Protein 1OW5 (pdb70)

InterPro domains:
  IPR000719 Protein kinase domain [PF00069] (493-712)
  IPR000719 Protein kinase domain [PS50011] (415-712)
  IPR000719 Protein kinase domain [SM00220] (415-712)
  IPR001660 Sterile alpha motif domain [PF07647] (19-81)
  IPR001660 Sterile alpha motif domain [PS50105] (25-84)
  IPR001660 Sterile alpha motif domain [SM00454] (17-84)
  IPR008271 Serine/threonine-protein kinase, active site [PS00108] (575-587)
  IPR011009 Protein kinase-like domain superfamily [SSF56112] (413-712)
  IPR013761 Sterile alpha motif/pointed domain superfamily [G3DSA:1.10.150.50] (16-83)
  IPR013761 Sterile alpha motif/pointed domain superfamily [SSF47769] (20-82)
  IPR017441 Protein kinase, ATP binding site [PS00107] (421-444)
  IPR029458 Ras-binding domain of Byr2 [PF14847] (120-227)
  IPR029458 Ras-binding domain of Byr2 [SM01304] (120-229)

Foldseek 3Di:
DVLQVLLCVLVDSVLVVLQVVVPDDDLVCLLVQDLVNSVSSPDPDSVSNVVSNVSSVVVD

Secondary structure (DSSP, 8-state):
-HHHHHHHHHS-THHHHHHHHHT---HHHHHH--HHHHHHHT---HHHHHHHHHHHHHT-

Sequence (60 aa):
PFVQLFLEEIGCTQYLDSFIQCNLVTEEEIKYLDKDILIALGVNKIGDRLKILRKSKSFQ

GO terms:
  GO:0004709 MAP kinase kinase kinase activity (F, IDA)
  GO:0005737 cytoplasm (C, IDA)
  GO:0032093 SAM domain binding (F, IDA)
  GO:0071507 pheromone response MAPK cascade (P, IDA)
  GO:0038066 p38MAPK cascade (P, IGI)
  GO:0071474 cellular hyperosmotic response (P, IGI)
  GO:0071507 pheromone response MAPK cascade (P, IGI)
  GO:0007232 osmosensory signaling pathway via Sho1 osmosensor (P, IGI)
  GO:0000196 cell integrity MAPK cascade (P, IGI)
  GO:0000750 pheromone-dependent signal transduction involved in conjugation with cellular fusion (P, IMP)
  GO:0001402 signal transduction involved in filamentous growth (P, IMP)
  GO:0001403 invasive growth in response to glucose limitation (P, IMP)
  GO:0004672 protein kinase activity (F, HDA)
  GO:0038066 p38MAPK cascade (P, IMP)
  GO:0071474 cellular hyperosmotic response (P, IMP)
  GO:0071507 pheromone response MAPK cascade (P, IMP)
  GO:0007124 pseudohyphal growth (P, IMP)
  GO:0042802 identical protein binding (F, IPI)
  GO:0005515 protein binding (F, IPI)

Structure (mmCIF, N/CA/C/O backbone):
data_1OW5
#
_entry.id   1OW5
#
loop_
_atom_site.group_PDB
_atom_site.id
_atom_site.type_symbol
_atom_site.label_atom_id
_atom_site.label_alt_id
_atom_site.label_comp_id
_atom_site.label_asym_id
_atom_site.label_entity_id
_atom_site.label_seq_id
_atom_site.pdbx_PDB_ins_code
_atom_site.Cartn_x
_atom_site.Cartn_y
_atom_site.Cartn_z
_atom_site.occupancy
_atom_site.B_iso_or_equiv
_atom_site.auth_seq_id
_atom_site.auth_comp_id
_atom_site.auth_asym_id
_atom_site.auth_atom_id
_atom_site.pdbx_PDB_model_num
ATOM 1 N N . PRO A 1 16 ? 90.944 3.188 2.130 1.00 0.00 23 PRO A N 1
ATOM 2 C CA . PRO A 1 16 ? 91.774 3.956 1.146 1.00 0.00 23 PRO A CA 1
ATOM 3 C C . PRO A 1 16 ? 92.664 3.053 0.281 1.00 0.00 23 PRO A C 1
ATOM 4 O O . PRO A 1 16 ? 93.024 1.960 0.671 1.00 0.00 23 PRO A O 1
ATOM 15 N N . PHE A 1 17 ? 93.016 3.505 -0.891 1.00 0.00 24 PHE A N 1
ATOM 16 C CA . PHE A 1 17 ? 93.879 2.682 -1.788 1.00 0.00 24 PHE A CA 1
ATOM 17 C C . PHE A 1 17 ? 95.175 2.283 -1.080 1.00 0.00 24 PHE A C 1
ATOM 18 O O . PHE A 1 17 ? 95.685 1.198 -1.278 1.00 0.00 24 PHE A O 1
ATOM 35 N N . VAL A 1 18 ? 95.731 3.146 -0.273 1.00 0.00 25 VAL A N 1
ATOM 36 C CA . VAL A 1 18 ? 97.007 2.788 0.407 1.00 0.00 25 VAL A CA 1
ATOM 37 C C . VAL A 1 18 ? 96.844 1.453 1.136 1.00 0.00 25 VAL A C 1
ATOM 38 O O . VAL A 1 18 ? 97.676 0.571 1.040 1.00 0.00 25 VAL A O 1
ATOM 51 N N . GLN A 1 19 ? 95.779 1.290 1.864 1.00 0.00 26 GLN A N 1
ATOM 52 C CA . GLN A 1 19 ? 95.570 0.006 2.585 1.00 0.00 26 GLN A CA 1
ATOM 53 C C . GLN A 1 19 ? 95.187 -1.112 1.604 1.00 0.00 26 GLN A C 1
ATOM 54 O O . GLN A 1 19 ? 95.601 -2.245 1.748 1.00 0.00 26 GLN A O 1
ATOM 68 N N . LEU A 1 20 ? 94.362 -0.808 0.634 1.00 0.00 27 LEU A N 1
ATOM 69 C CA . LEU A 1 20 ? 93.909 -1.861 -0.326 1.00 0.00 27 LEU A CA 1
ATOM 70 C C . LEU A 1 20 ? 95.057 -2.398 -1.190 1.00 0.00 27 LEU A C 1
ATOM 71 O O . LEU A 1 20 ? 95.189 -3.592 -1.371 1.00 0.00 27 LEU A O 1
ATOM 87 N N . PHE A 1 21 ? 95.876 -1.547 -1.744 1.00 0.00 28 PHE A N 1
ATOM 88 C CA . PHE A 1 21 ? 96.981 -2.063 -2.604 1.00 0.00 28 PHE A CA 1
ATOM 89 C C . PHE A 1 21 ? 98.006 -2.788 -1.736 1.00 0.00 28 PHE A C 1
ATOM 90 O O 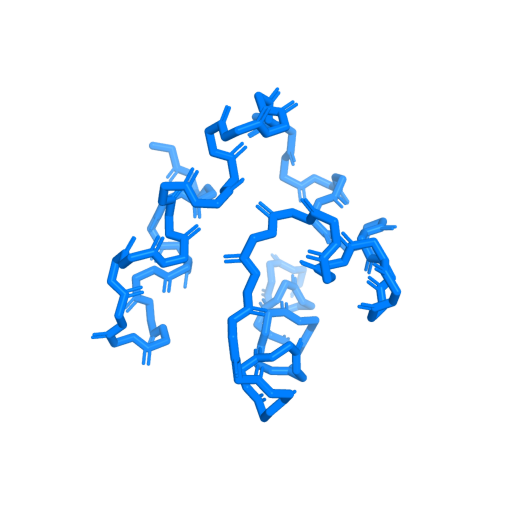. PHE A 1 21 ? 98.511 -3.834 -2.095 1.00 0.00 28 PHE A O 1
ATOM 107 N N . LEU A 1 22 ? 98.309 -2.249 -0.588 1.00 0.00 29 LEU A N 1
ATOM 108 C CA . LEU A 1 22 ? 99.291 -2.917 0.308 1.00 0.00 29 LEU A CA 1
ATOM 109 C C . LEU A 1 22 ? 98.780 -4.313 0.672 1.00 0.00 29 LEU A C 1
ATOM 110 O O . LEU A 1 22 ? 99.542 -5.251 0.804 1.00 0.00 29 LEU A O 1
ATOM 126 N N . GLU A 1 23 ? 97.493 -4.455 0.837 1.00 0.00 30 GLU A N 1
ATOM 127 C CA . GLU A 1 23 ? 96.921 -5.784 1.195 1.00 0.00 30 GLU A CA 1
ATOM 128 C C . GLU A 1 23 ? 97.348 -6.825 0.159 1.00 0.00 30 GLU A C 1
ATOM 129 O O . GLU A 1 23 ? 97.479 -7.996 0.457 1.00 0.00 30 GLU A O 1
ATOM 141 N N . GLU A 1 24 ? 97.558 -6.410 -1.059 1.00 0.00 31 GLU A N 1
ATOM 142 C CA . GLU A 1 24 ? 97.968 -7.374 -2.117 1.00 0.00 31 GLU A CA 1
ATOM 143 C C . GLU A 1 24 ? 99.255 -8.089 -1.696 1.00 0.00 31 GLU A C 1
ATOM 144 O O . GLU A 1 24 ? 99.477 -9.234 -2.036 1.00 0.00 31 GLU A O 1
ATOM 156 N N . ILE A 1 25 ? 100.101 -7.430 -0.952 1.00 0.00 32 ILE A N 1
ATOM 157 C CA . ILE A 1 25 ? 101.363 -8.086 -0.508 1.00 0.00 32 ILE A CA 1
ATOM 158 C C . ILE A 1 25 ? 101.013 -9.360 0.261 1.00 0.00 32 ILE A C 1
ATOM 159 O O . ILE A 1 25 ? 101.753 -10.324 0.262 1.00 0.00 32 ILE A O 1
ATOM 175 N N . GLY A 1 26 ? 99.882 -9.369 0.912 1.00 0.00 33 GLY A N 1
ATOM 176 C CA . GLY A 1 26 ? 99.466 -10.577 1.681 1.00 0.00 33 GLY A CA 1
ATOM 177 C C . GLY A 1 26 ? 99.746 -10.369 3.170 1.00 0.00 33 GLY A C 1
ATOM 178 O O . GLY A 1 26 ? 99.359 -11.171 3.996 1.00 0.00 33 GLY A O 1
ATOM 182 N N . CYS A 1 27 ? 100.406 -9.296 3.522 1.00 0.00 34 CYS A N 1
ATOM 183 C CA . CYS A 1 27 ? 100.694 -9.040 4.963 1.00 0.00 34 CYS A CA 1
ATOM 184 C C . CYS A 1 27 ? 100.237 -7.627 5.331 1.00 0.00 34 CYS A C 1
ATOM 185 O O . CYS A 1 27 ? 100.797 -6.646 4.885 1.00 0.00 34 CYS A O 1
ATOM 193 N N . THR A 1 28 ? 99.226 -7.515 6.147 1.00 0.00 35 THR A N 1
ATOM 194 C CA . THR A 1 28 ? 98.738 -6.167 6.550 1.00 0.00 35 THR A CA 1
ATOM 195 C C . THR A 1 28 ? 99.726 -5.532 7.532 1.00 0.00 35 THR A C 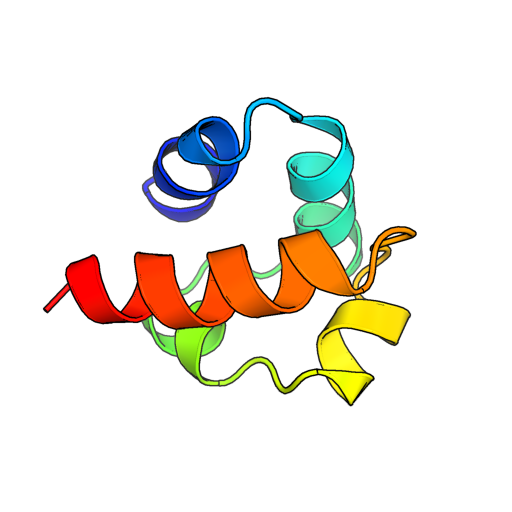1
ATOM 196 O O . THR A 1 28 ? 99.686 -4.343 7.787 1.00 0.00 35 THR A O 1
ATOM 207 N N . GLN A 1 29 ? 100.612 -6.310 8.094 1.00 0.00 36 GLN A N 1
ATOM 208 C CA . GLN A 1 29 ? 101.584 -5.731 9.061 1.00 0.00 36 GLN A CA 1
ATOM 209 C C . GLN A 1 29 ? 102.239 -4.505 8.432 1.00 0.00 36 GLN A C 1
ATOM 210 O O . GLN A 1 29 ? 102.452 -3.498 9.081 1.00 0.00 36 GLN A O 1
ATOM 224 N N . TYR A 1 30 ? 102.540 -4.568 7.165 1.00 0.00 37 TYR A N 1
ATOM 225 C CA . TYR A 1 30 ? 103.154 -3.391 6.504 1.00 0.00 37 TYR A CA 1
ATOM 226 C C . TYR A 1 30 ? 102.151 -2.243 6.538 1.00 0.00 37 TYR A C 1
ATOM 227 O O . TYR A 1 30 ? 102.516 -1.087 6.606 1.00 0.00 37 TYR A O 1
ATOM 245 N N . LEU A 1 31 ? 100.881 -2.552 6.510 1.00 0.00 38 LEU A N 1
ATOM 246 C CA . LEU A 1 31 ? 99.867 -1.469 6.562 1.00 0.00 38 LEU A CA 1
ATOM 247 C C . LEU A 1 31 ? 100.152 -0.646 7.811 1.00 0.00 38 LEU A C 1
ATOM 248 O O . LEU A 1 31 ? 100.114 0.568 7.797 1.00 0.00 38 LEU A O 1
ATOM 264 N N . ASP A 1 32 ? 100.477 -1.309 8.889 1.00 0.00 39 ASP A N 1
ATOM 265 C CA . ASP A 1 32 ? 100.807 -0.578 10.139 1.00 0.00 39 ASP A CA 1
ATOM 266 C C . ASP A 1 32 ? 102.041 0.284 9.888 1.00 0.00 39 ASP A C 1
ATOM 267 O O . ASP A 1 32 ? 102.156 1.386 10.384 1.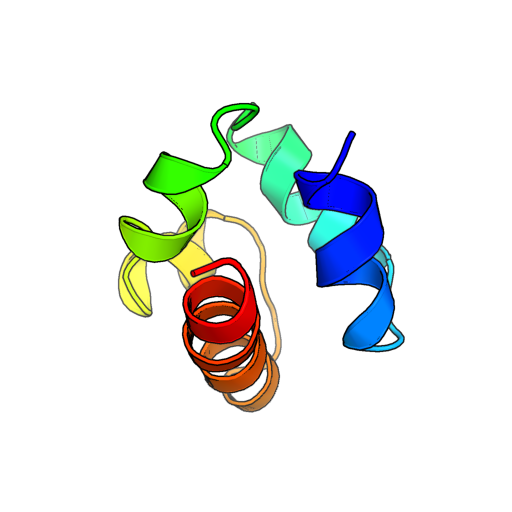00 0.00 39 ASP A O 1
ATOM 276 N N . SER A 1 33 ? 102.972 -0.221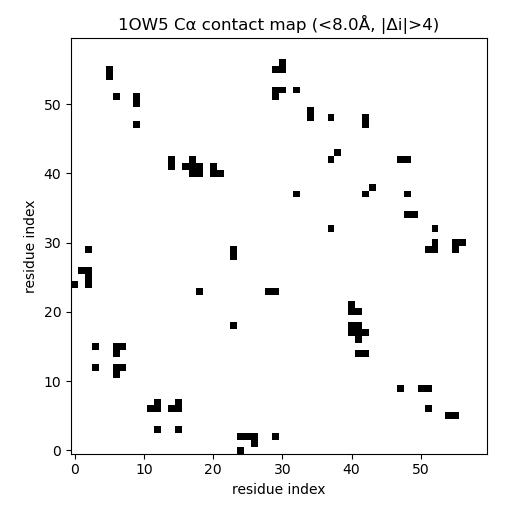 9.120 1.00 0.00 40 SER A N 1
ATOM 277 C CA . SER A 1 33 ? 104.205 0.560 8.839 1.00 0.00 40 SER A CA 1
ATOM 278 C C . SER A 1 33 ? 103.822 1.898 8.202 1.00 0.00 40 SER A C 1
ATOM 279 O O . SER A 1 33 ? 104.381 2.929 8.520 1.00 0.00 40 SER A O 1
ATOM 287 N N . PHE A 1 34 ? 102.857 1.896 7.321 1.00 0.00 41 PHE A N 1
ATOM 288 C CA . PHE A 1 34 ? 102.426 3.175 6.690 1.00 0.00 41 PHE A CA 1
ATOM 289 C C . PHE A 1 34 ? 101.816 4.092 7.747 1.00 0.00 41 PHE A C 1
ATOM 290 O O . PHE A 1 34 ? 102.037 5.287 7.748 1.00 0.00 41 PHE A O 1
ATOM 307 N N . ILE A 1 35 ? 101.054 3.544 8.653 1.00 0.00 42 ILE A N 1
ATOM 308 C CA . ILE A 1 35 ? 100.441 4.391 9.712 1.00 0.00 42 ILE A CA 1
ATOM 309 C C . ILE A 1 35 ? 101.555 5.058 10.518 1.00 0.00 42 ILE A C 1
ATOM 310 O O . ILE A 1 35 ? 101.430 6.183 10.960 1.00 0.00 42 ILE A O 1
ATOM 326 N N . GLN A 1 36 ? 102.646 4.368 10.715 1.00 0.00 43 GLN A N 1
ATOM 327 C CA . GLN A 1 36 ? 103.770 4.956 11.495 1.00 0.00 43 GLN A CA 1
ATOM 328 C C . GLN A 1 36 ? 104.206 6.271 10.845 1.00 0.00 43 GLN A C 1
ATOM 329 O O . GLN A 1 36 ? 104.502 7.240 11.516 1.00 0.00 43 GLN A O 1
ATOM 343 N N . CYS A 1 37 ? 104.234 6.313 9.541 1.00 0.00 44 CYS A N 1
ATOM 344 C CA . CYS A 1 37 ? 104.636 7.566 8.842 1.00 0.00 44 CYS A CA 1
ATOM 345 C C . CYS A 1 37 ? 103.395 8.421 8.586 1.00 0.00 44 CYS A C 1
ATOM 346 O O . CYS A 1 37 ? 103.489 9.559 8.171 1.00 0.00 44 CYS A O 1
ATOM 354 N N . ASN A 1 38 ? 102.233 7.875 8.822 1.00 0.00 45 ASN A N 1
ATOM 355 C CA . ASN A 1 38 ? 100.981 8.647 8.587 1.00 0.00 45 ASN A CA 1
ATOM 356 C C . ASN A 1 38 ? 100.916 9.077 7.120 1.00 0.00 45 ASN A C 1
ATOM 357 O O . ASN A 1 38 ? 100.649 10.221 6.809 1.00 0.00 45 ASN A O 1
ATOM 368 N N . LEU A 1 39 ? 101.158 8.168 6.214 1.00 0.00 46 LEU A N 1
ATOM 369 C CA . LEU A 1 39 ? 101.107 8.527 4.770 1.00 0.00 46 LEU A CA 1
ATOM 370 C C . LEU A 1 39 ? 99.721 8.180 4.223 1.00 0.00 46 LEU A C 1
ATOM 371 O O . LEU A 1 39 ? 99.268 7.058 4.331 1.00 0.00 46 LEU A O 1
ATOM 387 N N . VAL A 1 40 ? 99.043 9.136 3.643 1.00 0.00 47 VAL A N 1
ATOM 388 C CA . VAL A 1 40 ? 97.681 8.864 3.096 1.00 0.00 47 VAL A CA 1
ATOM 389 C C . VAL A 1 40 ? 97.631 9.205 1.605 1.00 0.00 47 VAL A C 1
ATOM 390 O O . VAL A 1 40 ? 96.680 8.882 0.922 1.00 0.00 47 VAL A O 1
ATOM 403 N N . THR A 1 41 ? 98.634 9.863 1.093 1.00 0.00 48 THR A N 1
ATOM 404 C CA . THR A 1 41 ? 98.615 10.225 -0.352 1.00 0.00 48 THR A CA 1
ATOM 405 C C . THR A 1 41 ? 99.034 9.020 -1.194 1.00 0.00 48 THR A C 1
ATOM 406 O O . THR A 1 41 ? 100.036 8.384 -0.934 1.00 0.00 48 THR A O 1
ATOM 417 N N . GLU A 1 42 ? 98.268 8.702 -2.201 1.00 0.00 49 GLU A N 1
ATOM 418 C CA . GLU A 1 42 ? 98.611 7.537 -3.063 1.00 0.00 49 GLU A CA 1
ATOM 419 C C . GLU A 1 42 ? 99.884 7.830 -3.864 1.00 0.00 49 GLU A C 1
ATOM 420 O O . GLU A 1 42 ? 100.711 6.965 -4.074 1.00 0.00 49 GLU A O 1
ATOM 432 N N . GLU A 1 43 ? 100.043 9.044 -4.320 1.00 0.00 50 GLU A N 1
ATOM 433 C CA . GLU A 1 43 ? 101.255 9.392 -5.118 1.00 0.00 50 GLU A CA 1
ATOM 434 C C . GLU A 1 43 ? 102.513 9.233 -4.266 1.00 0.00 50 GLU A C 1
ATOM 435 O O . GLU A 1 43 ? 103.551 8.818 -4.744 1.00 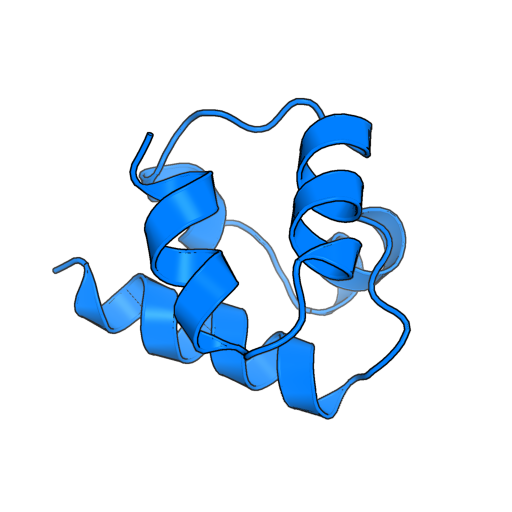0.00 50 GLU A O 1
ATOM 447 N N . GLU A 1 4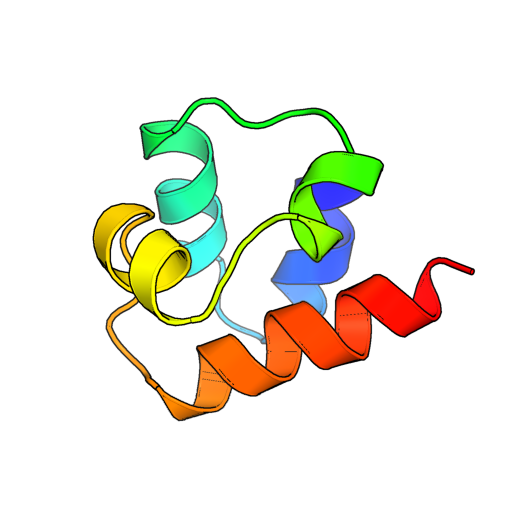4 ? 102.433 9.567 -3.011 1.00 0.00 51 GLU A N 1
ATOM 448 C CA . GLU A 1 44 ? 103.626 9.447 -2.134 1.00 0.00 51 GLU A CA 1
ATOM 449 C C . GLU A 1 44 ? 104.088 7.994 -2.071 1.00 0.00 51 GLU A C 1
ATOM 450 O O . GLU A 1 44 ? 105.257 7.719 -1.904 1.00 0.00 51 GLU A O 1
ATOM 462 N N . ILE A 1 45 ? 103.195 7.054 -2.204 1.00 0.00 52 ILE A N 1
ATOM 463 C CA . ILE A 1 45 ? 103.636 5.636 -2.145 1.00 0.00 52 ILE A CA 1
ATOM 464 C C . ILE A 1 45 ? 104.786 5.455 -3.137 1.00 0.00 52 ILE A C 1
ATOM 465 O O . ILE A 1 45 ? 105.815 4.895 -2.815 1.00 0.00 52 ILE A O 1
ATOM 481 N N . LYS A 1 46 ? 104.635 5.959 -4.332 1.00 0.00 53 LYS A N 1
ATOM 482 C CA . LYS A 1 46 ? 105.737 5.853 -5.329 1.00 0.00 53 LYS A CA 1
ATOM 483 C C . LYS A 1 46 ? 106.941 6.644 -4.814 1.00 0.00 53 LYS A C 1
ATOM 484 O O . LYS A 1 46 ? 108.082 6.290 -5.036 1.00 0.00 53 LYS A O 1
ATOM 503 N N . TYR A 1 47 ? 106.677 7.725 -4.129 1.00 0.00 54 TYR A N 1
ATOM 504 C CA . TYR A 1 47 ? 107.773 8.577 -3.585 1.00 0.00 54 TYR A CA 1
ATOM 505 C C . TYR A 1 47 ? 108.575 7.805 -2.540 1.00 0.00 54 TYR A C 1
ATOM 506 O O . TYR A 1 47 ? 109.661 8.202 -2.167 1.00 0.00 54 TYR A O 1
ATOM 524 N N . LEU A 1 48 ? 108.051 6.720 -2.042 1.00 0.00 55 LEU A N 1
ATOM 525 C CA . LEU A 1 48 ? 108.802 5.965 -1.003 1.00 0.00 55 LEU A CA 1
ATOM 526 C C . LEU A 1 48 ? 110.005 5.269 -1.637 1.00 0.00 55 LEU A C 1
ATOM 527 O O . LEU A 1 48 ? 109.888 4.556 -2.613 1.00 0.00 55 LEU A O 1
ATOM 543 N N . ASP A 1 49 ? 111.159 5.458 -1.063 1.00 0.00 56 ASP A N 1
ATOM 544 C CA . ASP A 1 49 ? 112.383 4.802 -1.592 1.00 0.00 56 ASP A CA 1
ATOM 545 C C . ASP A 1 49 ? 112.650 3.556 -0.756 1.00 0.00 56 ASP A C 1
ATOM 546 O O . ASP A 1 49 ? 112.138 3.420 0.337 1.00 0.00 56 ASP A O 1
ATOM 555 N N . LYS A 1 50 ? 113.432 2.640 -1.243 1.00 0.00 57 LYS A N 1
ATOM 556 C CA . LYS A 1 50 ? 113.689 1.417 -0.440 1.00 0.00 57 LYS A CA 1
ATOM 557 C C . LYS A 1 50 ? 114.195 1.827 0.944 1.00 0.00 57 LYS A C 1
ATOM 558 O O . LYS A 1 50 ? 113.805 1.263 1.949 1.00 0.00 57 LYS A O 1
ATOM 577 N N . ASP A 1 51 ? 115.047 2.816 1.013 1.00 0.00 58 ASP A N 1
ATOM 578 C CA . ASP A 1 51 ? 115.551 3.259 2.343 1.00 0.00 58 ASP A CA 1
ATOM 579 C C . ASP A 1 51 ? 114.391 3.807 3.181 1.00 0.00 58 ASP A C 1
ATOM 580 O O . ASP A 1 51 ? 114.268 3.515 4.356 1.00 0.00 58 ASP A O 1
ATOM 589 N N . ILE A 1 52 ? 113.531 4.594 2.585 1.00 0.00 59 ILE A N 1
ATOM 590 C CA . ILE A 1 52 ? 112.382 5.145 3.357 1.00 0.00 59 ILE A CA 1
ATOM 591 C C . ILE A 1 52 ? 111.500 4.003 3.846 1.00 0.00 59 ILE A C 1
ATOM 592 O O . ILE A 1 52 ? 110.991 4.028 4.949 1.00 0.00 59 ILE A O 1
ATOM 608 N N . LEU A 1 53 ? 111.324 2.990 3.045 1.00 0.00 60 LEU A N 1
ATOM 609 C CA . LEU A 1 53 ? 110.486 1.848 3.488 1.00 0.00 60 LEU A CA 1
ATOM 610 C C . LEU A 1 53 ? 111.085 1.267 4.764 1.00 0.00 60 LEU A C 1
ATOM 611 O O . LEU A 1 53 ? 110.375 0.868 5.666 1.00 0.00 60 LEU A O 1
ATOM 627 N N . ILE A 1 54 ? 112.388 1.243 4.870 1.00 0.00 61 ILE A N 1
ATOM 628 C CA . ILE A 1 54 ? 113.000 0.716 6.117 1.00 0.00 61 ILE A CA 1
ATOM 629 C C . ILE A 1 54 ? 112.489 1.558 7.284 1.00 0.00 61 ILE A C 1
ATOM 630 O O . ILE A 1 54 ? 112.060 1.046 8.299 1.00 0.00 61 ILE A O 1
ATOM 646 N N . ALA A 1 55 ? 112.510 2.856 7.127 1.00 0.00 62 ALA A N 1
ATOM 647 C CA . ALA A 1 55 ? 112.001 3.751 8.203 1.00 0.00 62 ALA A CA 1
ATOM 648 C C . ALA A 1 55 ? 110.488 3.565 8.332 1.00 0.00 62 ALA A C 1
ATOM 649 O O . ALA A 1 55 ? 109.919 3.697 9.397 1.00 0.00 62 ALA A O 1
ATOM 656 N N . LEU A 1 56 ? 109.837 3.265 7.240 1.00 0.00 63 LEU A N 1
ATOM 657 C CA . LEU A 1 56 ? 108.360 3.075 7.268 1.00 0.00 63 LEU A CA 1
ATOM 658 C C . LEU A 1 56 ? 108.012 1.947 8.240 1.00 0.00 63 LEU A C 1
ATOM 659 O O . LEU A 1 56 ? 107.001 1.986 8.912 1.00 0.00 63 LEU A O 1
ATOM 675 N N . GLY A 1 57 ? 108.849 0.944 8.320 1.00 0.00 64 GLY A N 1
ATOM 676 C CA . GLY A 1 57 ? 108.575 -0.193 9.248 1.00 0.00 64 GLY A CA 1
ATOM 677 C C . GLY A 1 57 ? 108.381 -1.488 8.452 1.00 0.00 64 GLY A C 1
ATOM 678 O O . GLY A 1 57 ? 107.458 -2.240 8.691 1.00 0.00 64 GLY A O 1
ATOM 682 N N . VAL A 1 58 ? 109.257 -1.760 7.518 1.00 0.00 65 VAL A N 1
ATOM 683 C CA . VAL A 1 58 ? 109.139 -3.016 6.718 1.00 0.00 65 VAL A CA 1
ATOM 684 C C . VAL A 1 58 ? 110.292 -3.948 7.107 1.00 0.00 65 VAL A C 1
ATOM 685 O O . VAL A 1 58 ? 111.435 -3.541 7.156 1.00 0.00 65 VAL A O 1
ATOM 698 N N . ASN A 1 59 ? 110.004 -5.190 7.406 1.00 0.00 66 ASN A N 1
ATOM 699 C CA . ASN A 1 59 ? 111.096 -6.122 7.815 1.00 0.00 66 ASN A CA 1
ATOM 700 C C . ASN A 1 59 ? 111.518 -7.035 6.656 1.00 0.00 66 ASN A C 1
ATOM 701 O O . ASN A 1 59 ? 112.429 -7.826 6.798 1.00 0.00 66 ASN A O 1
ATOM 712 N N . LYS A 1 60 ? 110.881 -6.938 5.516 1.00 0.00 67 LYS A N 1
ATOM 713 C CA . LYS A 1 60 ? 111.278 -7.815 4.369 1.00 0.00 67 LYS A CA 1
ATOM 714 C C . LYS A 1 60 ? 111.719 -6.954 3.186 1.00 0.00 67 LYS A C 1
ATOM 715 O O . LYS A 1 60 ? 110.978 -6.124 2.700 1.00 0.00 67 LYS A O 1
ATOM 734 N N . ILE A 1 61 ? 112.918 -7.153 2.708 1.00 0.00 68 ILE A N 1
ATOM 735 C CA . ILE A 1 61 ? 113.393 -6.352 1.546 1.00 0.00 68 ILE A CA 1
ATOM 736 C C . ILE A 1 61 ? 112.607 -6.741 0.291 1.00 0.00 68 ILE A C 1
ATOM 737 O O . ILE A 1 61 ? 112.348 -5.922 -0.568 1.00 0.00 68 ILE A O 1
ATOM 753 N N . GLY A 1 62 ? 112.229 -7.986 0.174 1.00 0.00 69 GLY A N 1
ATOM 754 C CA . GLY A 1 62 ? 111.465 -8.417 -1.033 1.00 0.00 69 GLY A CA 1
ATOM 755 C C . GLY A 1 62 ? 110.142 -7.657 -1.107 1.00 0.00 69 GLY A C 1
ATOM 756 O O . GLY A 1 62 ? 109.730 -7.203 -2.158 1.00 0.00 69 GLY A O 1
ATOM 760 N N . ASP A 1 63 ? 109.473 -7.511 0.002 1.00 0.00 70 ASP A N 1
ATOM 761 C CA . ASP A 1 63 ? 108.180 -6.777 -0.003 1.00 0.00 70 ASP A CA 1
ATOM 762 C C . ASP A 1 63 ? 108.412 -5.343 -0.466 1.00 0.00 70 ASP A C 1
ATOM 763 O O . ASP A 1 63 ? 107.584 -4.755 -1.134 1.00 0.00 70 ASP A O 1
ATOM 772 N N . ARG A 1 64 ? 109.529 -4.768 -0.112 1.00 0.00 71 ARG A N 1
ATOM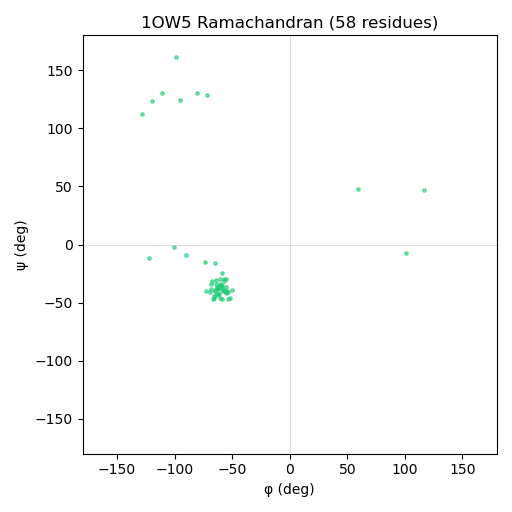 773 C CA . ARG A 1 64 ? 109.796 -3.369 -0.533 1.00 0.00 71 ARG A CA 1
ATOM 774 C C . ARG A 1 64 ? 109.684 -3.279 -2.050 1.00 0.00 71 ARG A C 1
ATOM 775 O O . ARG A 1 64 ? 109.124 -2.345 -2.590 1.00 0.00 71 ARG A O 1
ATOM 796 N N . LEU A 1 65 ? 110.200 -4.255 -2.745 1.00 0.00 72 LEU A N 1
ATOM 797 C CA . LEU A 1 65 ? 110.104 -4.232 -4.225 1.00 0.00 72 LEU A CA 1
ATOM 798 C C . LEU A 1 65 ? 108.635 -4.331 -4.622 1.00 0.00 72 LEU A C 1
ATOM 799 O O . LEU A 1 65 ? 108.185 -3.700 -5.557 1.00 0.00 72 LEU A O 1
ATOM 815 N N . LYS A 1 66 ? 107.883 -5.131 -3.914 1.00 0.00 73 LYS A N 1
ATOM 816 C CA . LYS A 1 66 ? 106.442 -5.282 -4.248 1.00 0.00 73 LYS A CA 1
ATOM 817 C C . LYS A 1 66 ? 105.722 -3.944 -4.095 1.00 0.00 73 LYS A C 1
ATOM 818 O O . LYS A 1 66 ? 104.908 -3.572 -4.912 1.00 0.00 73 LYS A O 1
ATOM 837 N N . ILE A 1 67 ? 106.004 -3.213 -3.053 1.00 0.00 74 ILE A N 1
ATOM 838 C CA . ILE A 1 67 ? 105.307 -1.912 -2.873 1.00 0.00 74 ILE A CA 1
ATOM 839 C C . ILE A 1 67 ? 105.610 -0.990 -4.050 1.00 0.00 74 ILE A C 1
ATOM 840 O O . ILE A 1 67 ? 104.728 -0.356 -4.594 1.00 0.00 74 ILE A O 1
ATOM 856 N N . LEU A 1 68 ? 106.847 -0.898 -4.446 1.00 0.00 75 LEU A N 1
ATOM 857 C CA . LEU A 1 68 ? 107.184 0.000 -5.582 1.00 0.00 75 LEU A CA 1
ATOM 858 C C . LEU A 1 68 ? 106.539 -0.507 -6.875 1.00 0.00 75 LEU A C 1
ATOM 859 O O . LEU A 1 68 ? 105.984 0.257 -7.636 1.00 0.00 75 LEU A O 1
ATOM 875 N N . ARG A 1 69 ? 106.608 -1.786 -7.137 1.00 0.00 76 ARG A N 1
ATOM 876 C CA . ARG A 1 69 ? 106.001 -2.313 -8.392 1.00 0.00 76 ARG A CA 1
ATOM 877 C C . ARG A 1 69 ? 104.478 -2.178 -8.350 1.00 0.00 76 ARG A C 1
ATOM 878 O O . ARG A 1 69 ? 103.855 -1.727 -9.294 1.00 0.00 76 ARG A O 1
ATOM 899 N N . LYS A 1 70 ? 103.871 -2.566 -7.264 1.00 0.00 77 LYS A N 1
ATOM 900 C CA . LYS A 1 70 ? 102.392 -2.460 -7.172 1.00 0.00 77 LYS A CA 1
ATOM 901 C C . LYS A 1 70 ? 101.972 -0.996 -7.262 1.00 0.00 77 LYS A C 1
ATOM 902 O O . LYS A 1 70 ? 100.966 -0.667 -7.856 1.00 0.00 77 LYS A O 1
ATOM 921 N N . SER A 1 71 ? 102.730 -0.108 -6.682 1.00 0.00 78 SER A N 1
ATOM 922 C CA . SER A 1 71 ? 102.351 1.327 -6.756 1.00 0.00 78 SER A CA 1
ATOM 923 C C . SER A 1 71 ? 102.283 1.741 -8.225 1.00 0.00 78 SER A C 1
ATOM 924 O O . SER A 1 71 ? 101.406 2.475 -8.635 1.00 0.00 78 SER A O 1
ATOM 932 N N . LYS A 1 72 ? 103.193 1.255 -9.029 1.00 0.00 79 LYS A N 1
ATOM 933 C CA . LYS A 1 72 ? 103.168 1.602 -10.477 1.00 0.00 79 LYS A CA 1
ATOM 934 C C . LYS A 1 72 ? 101.848 1.129 -11.087 1.00 0.00 79 LYS A C 1
ATOM 935 O O . LYS A 1 72 ? 101.309 1.749 -11.982 1.00 0.00 79 LYS A O 1
ATOM 954 N N . SER A 1 73 ? 101.323 0.032 -10.608 1.00 0.00 80 SER A N 1
ATOM 955 C CA . SER A 1 73 ? 100.037 -0.479 -11.164 1.00 0.00 80 SER A CA 1
ATOM 956 C C . SER A 1 73 ? 98.956 0.589 -10.996 1.00 0.00 80 SER A C 1
ATOM 957 O O . SER A 1 73 ? 97.982 0.620 -11.722 1.00 0.00 80 SER A O 1
ATOM 965 N N . PHE A 1 74 ? 99.118 1.464 -10.042 1.00 0.00 81 PHE A N 1
ATOM 966 C CA . PHE A 1 74 ? 98.098 2.528 -9.826 1.00 0.00 81 PHE A CA 1
ATOM 967 C C . PHE A 1 74 ? 97.871 3.288 -11.133 1.00 0.00 81 PHE A C 1
ATOM 968 O O . PHE A 1 74 ? 96.759 3.643 -11.472 1.00 0.00 81 PHE A 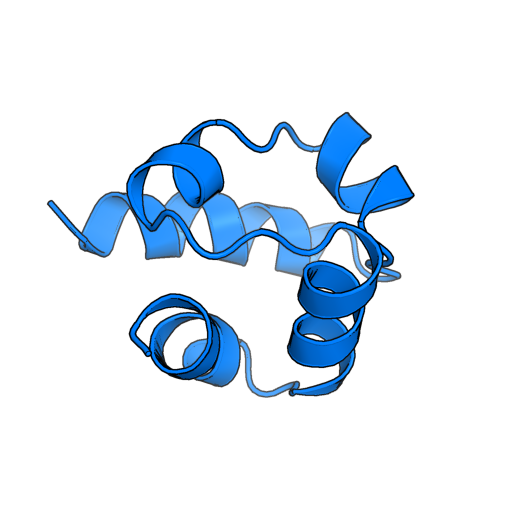O 1
ATOM 985 N N . GLN A 1 75 ? 98.916 3.542 -11.870 1.00 0.00 82 GLN A N 1
ATOM 986 C CA . GLN A 1 75 ? 98.762 4.281 -13.155 1.00 0.00 82 GLN A CA 1
ATOM 987 C C . GLN A 1 75 ? 98.626 3.281 -14.305 1.00 0.00 82 GLN A C 1
ATOM 988 O O . GLN A 1 75 ? 98.859 2.106 -14.073 1.00 0.00 82 GLN A O 1
#

Radius of gyration: 9.86 Å; Cα contacts (8 Å, |Δi|>4): 49; chains: 1; bounding box: 24×21×25 Å

Organism: Saccharomyces cerevisiae (strain ATCC 204508 / S288c) (NCBI:txid559292)

CATH classification: 1.10.150.50

Solvent-accessible surface area: 3845 Å² total; per-residue (Å²): 106,53,5,65,115,2,0,94,114,22,69,33,84,95,3,32,90,7,0,99,129,60,113,35,106,70,61,126,61,2,63,149,11,80,87,108,58,0,93,69,0,27,6,121,104,119,34,8,31,76,68,0,29,143,41,2,125,79,97,166

Nearest PDB structures (foldseek):
  1ow5-assembly1_A  TM=1.017E+00  e=1.211E-08  Saccharomyces cerevisiae
  2e8n-assembly1_A  TM=7.882E-01  e=9.940E-02  Homo sapiens
  3h8m-assembly2_B  TM=7.723E-01  e=2.873E-01  Homo sapiens
  7kjb-assembly1_A  TM=7.865E-01  e=3.858E-01  Homo sapiens
  2k4p-assembly1_A  TM=8.155E-01  e=7.829E-01  Homo sapiens